Protein AF-F9SY13-F1 (afdb_monomer)

Organism: NCBI:txid675816

Nearest PDB structures (foldseek):
  9g2r-assembly1_E  TM=4.890E-01  e=6.483E-01  Homo sapiens
  9g2r-assembly1_F  TM=4.346E-01  e=1.247E+00  Homo sapiens
  6ixf-assembly1_A  TM=3.225E-01  e=1.073E+00  Homo sapiens
  9g2r-assembly1_A  TM=5.244E-01  e=5.647E+00  Homo sapiens
  6ixe-assembly1_A  TM=2.910E-01  e=1.526E+00  Homo sapiens

Foldseek 3Di:
DDDDDPPPQPPVPPPDDDDDDDPLLVQLLVLLCVLLVVQLVVCVVLADPVLVVQLVVLVVQLSVLLSLLLSLVCQLPPPVCVVSNVVSVVCNVVSVVVNVVSVVSNLVSCPDPSHDVVSSVSSVVSSVVSCCVSPNDD

Mean predicted aligned error: 8.81 Å

Radius of gyration: 16.69 Å; Cα contacts (8 Å, |Δi|>4): 103; chains: 1; bounding box: 40×37×45 Å

pLDDT: mean 77.68, std 16.67, range [28.69, 92.62]

Sequence (138 aa):
MRAIVISVLATALAGCAAKGPSAELQLSNECYQSTVDERVARFTDNFTTDDLNDLTSALKRHYLKVSHAMLLKQRANDISDPLGGIPASFELETAQESVIGSLKPIYMILNRSSVPQFVSTQVQQQMKDGLAICYGES

Solvent-accessible surface area (backbone atoms only — not comparable to full-atom values): 7779 Å² total; per-residue (Å²): 141,83,81,86,91,85,66,79,81,63,71,84,54,82,81,61,98,62,81,74,77,53,71,66,56,53,51,25,51,52,47,30,52,51,49,40,52,61,56,51,64,74,47,52,90,54,41,49,72,66,56,46,54,52,43,54,54,34,50,56,52,31,49,57,31,45,54,49,25,49,46,23,50,52,38,39,66,33,83,93,39,62,78,60,8,54,62,24,51,70,50,26,59,61,29,47,52,48,32,61,58,40,46,52,65,42,54,54,58,35,66,34,91,73,30,52,66,69,55,31,56,49,53,55,48,48,50,52,50,29,44,35,72,37,74,41,84,128

Secondary structure (DSSP, 8-state):
-------SSSTT-TTS------HHHHHHHHHHHHHHHHHHTTSGGGS-HHHHHHHHHHHHHHHHHHHHHHHHHHHHT-TT-HHHHHHHHHHHHHHHHHHHHHHHHHHHHHTSTTS-HHHHHHHHHHHHHHHHHHH---

Structure (mmCIF, N/CA/C/O backbone):
data_AF-F9SY13-F1
#
_entry.id   AF-F9SY13-F1
#
loop_
_atom_site.group_PDB
_atom_site.id
_atom_site.type_symbol
_atom_site.label_atom_id
_atom_site.label_alt_id
_atom_site.label_comp_id
_atom_site.label_asym_id
_atom_site.label_entity_id
_atom_site.label_seq_id
_atom_site.pdbx_PDB_ins_code
_atom_site.Cartn_x
_atom_site.Cartn_y
_atom_site.Cartn_z
_atom_site.occupancy
_atom_site.B_iso_or_equiv
_atom_site.auth_seq_id
_atom_site.auth_comp_id
_atom_site.auth_asym_id
_atom_site.auth_atom_id
_atom_site.pdbx_PDB_model_num
ATOM 1 N N . MET A 1 1 ? 14.148 -27.050 11.271 1.00 37.81 1 MET A N 1
ATOM 2 C CA . MET A 1 1 ? 14.109 -26.865 9.804 1.00 37.81 1 MET A CA 1
ATOM 3 C C . MET A 1 1 ? 12.697 -26.486 9.393 1.00 37.81 1 MET A C 1
ATOM 5 O O . MET A 1 1 ? 11.830 -27.346 9.367 1.00 37.81 1 MET A O 1
ATOM 9 N N . ARG A 1 2 ? 12.447 -25.200 9.146 1.00 28.69 2 ARG A N 1
ATOM 10 C CA . ARG A 1 2 ? 11.215 -24.712 8.515 1.00 28.69 2 ARG A CA 1
ATOM 11 C C . ARG A 1 2 ? 11.628 -23.776 7.386 1.00 28.69 2 ARG A C 1
ATOM 13 O O . ARG A 1 2 ? 11.627 -22.563 7.531 1.00 28.69 2 ARG A O 1
ATOM 20 N N . ALA A 1 3 ? 12.097 -24.388 6.304 1.00 39.44 3 ALA A N 1
ATOM 21 C CA . ALA A 1 3 ? 11.961 -23.794 4.986 1.00 39.44 3 ALA A CA 1
ATOM 22 C C . ALA A 1 3 ? 10.484 -23.921 4.576 1.00 39.44 3 ALA A C 1
ATOM 24 O O . ALA A 1 3 ? 9.797 -24.800 5.095 1.00 39.44 3 ALA A O 1
ATOM 25 N N . ILE A 1 4 ? 10.049 -23.092 3.626 1.00 41.31 4 ILE A N 1
ATOM 26 C CA . ILE A 1 4 ? 8.678 -22.918 3.108 1.00 41.31 4 ILE A CA 1
ATOM 27 C C . ILE A 1 4 ? 7.955 -21.737 3.776 1.00 41.31 4 ILE A C 1
ATOM 29 O O . ILE A 1 4 ? 7.144 -21.935 4.669 1.00 41.31 4 ILE A O 1
ATOM 33 N N . VAL A 1 5 ? 8.281 -20.510 3.342 1.00 35.94 5 VAL A N 1
ATOM 34 C CA . VAL A 1 5 ? 7.401 -19.651 2.511 1.00 35.94 5 VAL A CA 1
ATOM 35 C C . VAL A 1 5 ? 8.298 -18.702 1.691 1.00 35.94 5 VAL A C 1
ATOM 37 O O . VAL A 1 5 ? 8.350 -17.500 1.912 1.00 35.94 5 VAL A O 1
ATOM 40 N N . ILE A 1 6 ? 9.055 -19.256 0.742 1.00 37.28 6 ILE A N 1
ATOM 41 C CA . ILE A 1 6 ? 9.657 -18.499 -0.369 1.00 37.28 6 ILE A CA 1
ATOM 42 C C . ILE A 1 6 ? 9.238 -19.238 -1.638 1.00 37.28 6 ILE A C 1
ATOM 44 O O . ILE A 1 6 ? 10.005 -20.016 -2.193 1.00 37.28 6 ILE A O 1
ATOM 48 N N . SER A 1 7 ? 7.970 -19.130 -2.038 1.00 36.72 7 SER A N 1
ATOM 49 C CA . SER A 1 7 ? 7.516 -19.783 -3.280 1.00 36.72 7 SER A CA 1
ATOM 50 C C . SER A 1 7 ? 6.230 -19.228 -3.899 1.00 36.72 7 SER A C 1
ATOM 52 O O . SER A 1 7 ? 5.694 -19.852 -4.806 1.00 36.72 7 SER A O 1
ATOM 54 N N . VAL A 1 8 ? 5.753 -18.043 -3.499 1.00 37.84 8 VAL A N 1
ATOM 55 C CA . VAL A 1 8 ? 4.627 -17.382 -4.203 1.00 37.84 8 VAL A CA 1
ATOM 56 C C . VAL A 1 8 ? 5.095 -16.235 -5.114 1.00 37.84 8 VAL A C 1
ATOM 58 O O . VAL A 1 8 ? 4.362 -15.832 -6.008 1.00 37.84 8 VAL A O 1
ATOM 61 N N . LEU A 1 9 ? 6.348 -15.772 -4.994 1.00 44.97 9 LEU A N 1
ATOM 62 C CA . LEU A 1 9 ? 6.916 -14.763 -5.906 1.00 44.97 9 LEU A CA 1
ATOM 63 C C . LEU A 1 9 ? 7.655 -15.341 -7.129 1.00 44.97 9 LEU A C 1
ATOM 65 O O . LEU A 1 9 ? 7.977 -14.588 -8.041 1.00 44.97 9 LEU A O 1
ATOM 69 N N . ALA A 1 10 ? 7.922 -16.650 -7.182 1.00 42.12 10 ALA A N 1
ATOM 70 C CA . ALA A 1 10 ? 8.733 -17.243 -8.254 1.00 42.12 10 ALA A CA 1
ATOM 71 C C . ALA A 1 10 ? 7.911 -17.761 -9.450 1.00 42.12 10 ALA A C 1
ATOM 73 O O . ALA A 1 10 ? 8.409 -17.809 -10.570 1.00 42.12 10 ALA A O 1
ATOM 74 N N . THR A 1 11 ? 6.647 -18.133 -9.248 1.00 39.53 11 THR A N 1
ATOM 75 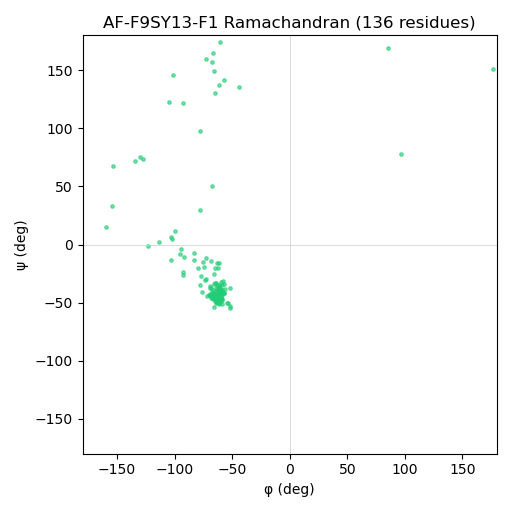C CA . THR A 1 11 ? 5.848 -18.851 -10.258 1.00 39.53 11 THR A CA 1
ATOM 76 C C . THR A 1 11 ? 4.964 -17.966 -11.134 1.00 39.53 11 THR A C 1
ATOM 78 O O . THR A 1 11 ? 4.462 -18.447 -12.144 1.00 39.53 11 THR A O 1
ATOM 81 N N . ALA A 1 12 ? 4.834 -16.668 -10.841 1.00 42.03 12 ALA A N 1
ATOM 82 C CA . ALA A 1 12 ? 4.198 -15.711 -11.757 1.00 42.03 12 ALA A CA 1
ATOM 83 C C . ALA A 1 12 ? 5.158 -15.175 -12.845 1.00 42.03 12 ALA A C 1
ATOM 85 O O . ALA A 1 12 ? 4.727 -14.484 -13.760 1.00 42.03 12 ALA A O 1
ATOM 86 N N . LEU A 1 13 ? 6.456 -15.495 -12.754 1.00 44.78 13 LEU A N 1
ATOM 87 C CA . LEU A 1 13 ? 7.528 -14.962 -13.610 1.00 44.78 13 LEU A CA 1
ATOM 88 C C . LEU A 1 13 ? 8.012 -15.943 -14.695 1.00 44.78 13 LEU A C 1
ATOM 90 O O . LEU A 1 13 ? 8.972 -15.653 -15.403 1.00 44.78 13 LEU A O 1
ATOM 94 N N . ALA A 1 14 ? 7.368 -17.102 -14.856 1.00 36.75 14 ALA A N 1
ATOM 95 C CA . ALA A 1 14 ? 7.840 -18.187 -15.726 1.00 36.75 14 ALA A CA 1
ATOM 96 C C . ALA A 1 14 ? 7.587 -17.970 -17.236 1.00 36.75 14 ALA A C 1
ATOM 98 O O . ALA A 1 14 ? 7.418 -18.932 -17.981 1.00 36.75 14 ALA A O 1
ATOM 99 N N . GLY A 1 15 ? 7.558 -16.723 -17.707 1.00 35.12 15 GLY A N 1
ATOM 100 C CA . GLY A 1 15 ? 7.170 -16.416 -19.082 1.00 35.12 15 GLY A CA 1
ATOM 101 C C . GLY A 1 15 ? 7.742 -15.127 -19.652 1.00 35.12 15 GLY A C 1
ATOM 102 O O . GLY A 1 15 ? 7.036 -14.466 -20.393 1.00 35.12 15 GLY A O 1
ATOM 103 N N . CYS A 1 16 ? 8.958 -14.732 -19.274 1.00 36.88 16 CYS A N 1
ATOM 104 C CA . CYS A 1 16 ? 9.899 -13.951 -20.092 1.00 36.88 16 CYS A CA 1
ATOM 105 C C . CYS A 1 16 ? 11.135 -13.633 -19.246 1.00 36.88 16 CYS A C 1
ATOM 107 O O . CYS A 1 16 ? 11.047 -13.542 -18.024 1.00 36.88 16 CYS A O 1
ATOM 109 N N . ALA A 1 17 ? 12.284 -13.489 -19.900 1.00 41.06 17 ALA A N 1
ATOM 110 C CA . ALA A 1 17 ? 13.620 -13.334 -19.327 1.00 41.06 17 ALA A CA 1
ATOM 111 C C . ALA A 1 17 ? 13.846 -12.007 -18.564 1.00 41.06 17 ALA A C 1
ATOM 113 O O . ALA A 1 17 ? 14.817 -11.307 -18.813 1.00 41.06 17 ALA A O 1
ATOM 114 N N . ALA A 1 18 ? 12.963 -11.641 -17.638 1.00 53.44 18 ALA A N 1
ATOM 115 C CA . ALA A 1 18 ? 13.101 -10.433 -16.846 1.00 53.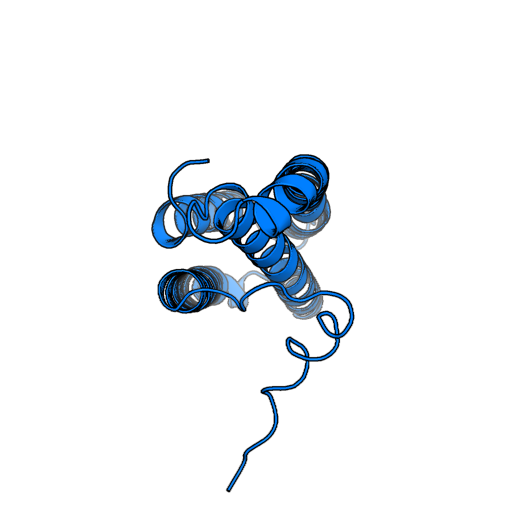44 18 ALA A CA 1
ATOM 116 C C . ALA A 1 18 ? 13.825 -10.744 -15.531 1.00 53.44 18 ALA A C 1
ATOM 118 O O . ALA A 1 18 ? 13.368 -11.550 -14.713 1.00 53.44 18 ALA A O 1
ATOM 119 N N . LYS A 1 19 ? 14.954 -10.064 -15.326 1.00 59.12 19 LYS A N 1
ATOM 120 C CA . LYS A 1 19 ? 15.732 -10.032 -14.082 1.00 59.12 19 LYS A CA 1
ATOM 121 C C . LYS A 1 19 ? 14.786 -9.870 -12.878 1.00 59.12 19 LYS A C 1
ATOM 123 O O . LYS A 1 19 ? 13.809 -9.109 -12.927 1.00 59.12 19 LYS A O 1
ATOM 128 N N . GLY A 1 20 ? 15.017 -10.653 -11.824 1.00 64.44 20 GLY A N 1
ATOM 129 C CA . GLY A 1 20 ? 14.243 -10.577 -10.580 1.00 64.44 20 GLY A CA 1
ATOM 130 C C . GLY A 1 20 ? 14.348 -9.200 -9.895 1.00 64.44 20 GLY A C 1
ATOM 131 O O . GLY A 1 20 ? 15.116 -8.351 -10.352 1.00 64.44 20 GLY A O 1
ATOM 132 N N . PRO A 1 21 ? 13.590 -8.957 -8.809 1.00 73.06 21 PRO A N 1
ATOM 133 C CA . PRO A 1 21 ? 13.675 -7.706 -8.045 1.00 73.06 21 PRO A CA 1
ATOM 134 C C . PRO A 1 21 ? 15.101 -7.457 -7.535 1.00 73.06 21 PRO A C 1
ATOM 136 O O . PRO A 1 21 ? 15.765 -8.412 -7.119 1.00 73.06 21 PRO A O 1
ATOM 139 N N . SER A 1 22 ? 15.568 -6.199 -7.540 1.00 78.38 22 SER A N 1
ATOM 140 C CA . SER A 1 22 ? 16.886 -5.878 -6.971 1.00 78.38 22 SER A CA 1
ATOM 141 C C . SER A 1 22 ? 16.924 -6.088 -5.455 1.00 78.38 22 SER A C 1
ATOM 143 O O . SER A 1 22 ? 15.886 -6.207 -4.799 1.00 78.38 22 SER A O 1
ATOM 145 N N . ALA A 1 23 ? 18.134 -6.130 -4.891 1.00 80.50 23 ALA A N 1
ATOM 146 C CA . ALA A 1 23 ? 18.322 -6.207 -3.446 1.00 80.50 23 ALA A CA 1
ATOM 147 C C . ALA A 1 23 ? 17.728 -4.978 -2.738 1.00 80.50 23 ALA A C 1
ATOM 149 O O . ALA A 1 23 ? 17.110 -5.113 -1.686 1.00 80.50 23 ALA A O 1
ATOM 150 N N . GLU A 1 24 ? 17.837 -3.795 -3.345 1.00 78.81 24 GLU A N 1
ATOM 151 C CA . GLU A 1 24 ? 17.237 -2.563 -2.829 1.00 78.81 24 GLU A CA 1
ATOM 152 C C . GLU A 1 24 ? 15.712 -2.672 -2.774 1.00 78.81 24 GLU A C 1
ATOM 154 O O . GLU A 1 24 ? 15.121 -2.346 -1.752 1.00 78.81 24 GLU A O 1
ATOM 159 N N . LEU A 1 25 ? 15.069 -3.205 -3.821 1.00 80.56 25 LEU A N 1
ATOM 160 C CA . LEU A 1 25 ? 13.618 -3.392 -3.822 1.00 80.56 25 LEU A CA 1
ATOM 161 C C . LEU A 1 25 ? 13.166 -4.394 -2.750 1.00 80.56 25 LEU A C 1
ATOM 163 O O . LEU A 1 25 ? 12.126 -4.200 -2.125 1.00 80.56 25 LEU A O 1
ATOM 167 N N . GLN A 1 26 ? 13.941 -5.456 -2.517 1.00 83.88 26 GLN A N 1
ATOM 168 C CA . GLN A 1 26 ? 13.667 -6.413 -1.440 1.00 83.88 26 G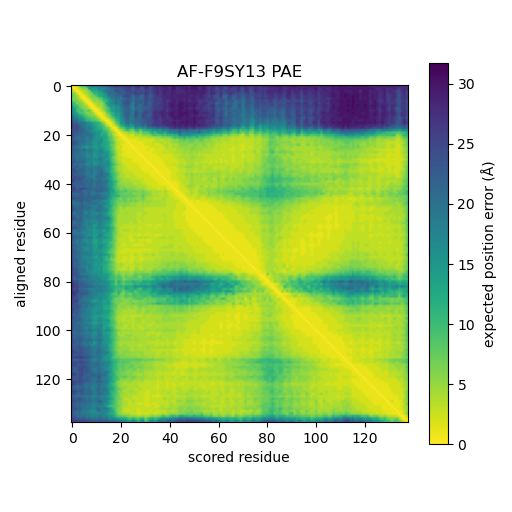LN A CA 1
ATOM 169 C C . GLN A 1 26 ? 13.764 -5.745 -0.059 1.00 83.88 26 GLN A C 1
ATOM 171 O O . GLN A 1 26 ? 12.866 -5.919 0.762 1.00 83.88 26 GLN A O 1
ATOM 176 N N . LEU A 1 27 ? 14.779 -4.908 0.165 1.00 82.19 27 LEU A N 1
ATOM 177 C CA . LEU A 1 27 ? 14.925 -4.139 1.404 1.00 82.19 27 LEU A CA 1
ATOM 178 C C . LEU A 1 27 ? 13.807 -3.100 1.582 1.00 82.19 27 LEU A C 1
ATOM 180 O O . LEU A 1 27 ? 13.256 -2.973 2.672 1.00 82.19 27 LEU A O 1
ATOM 184 N N . SER A 1 28 ? 13.422 -2.384 0.523 1.00 83.06 28 SER A N 1
ATOM 185 C CA . SER A 1 28 ? 12.292 -1.443 0.537 1.00 83.06 28 SER A CA 1
ATOM 186 C C . SER A 1 28 ? 10.969 -2.134 0.863 1.00 83.06 28 SER A C 1
ATOM 188 O O . SER A 1 28 ? 10.158 -1.615 1.631 1.00 83.06 28 SER A O 1
ATOM 190 N N . ASN A 1 29 ? 10.766 -3.330 0.315 1.00 84.25 29 ASN A N 1
ATOM 191 C CA . ASN A 1 29 ? 9.613 -4.170 0.597 1.00 84.25 29 ASN A CA 1
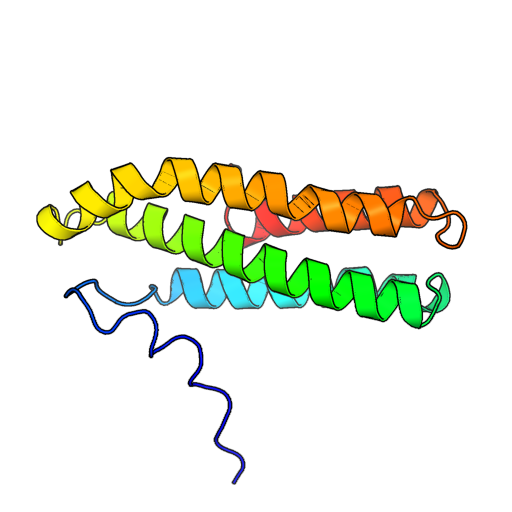ATOM 192 C C . ASN A 1 29 ? 9.531 -4.548 2.087 1.00 84.25 29 ASN A C 1
ATOM 194 O O . ASN A 1 29 ? 8.488 -4.354 2.716 1.00 84.25 29 ASN A O 1
ATOM 198 N N . GLU A 1 30 ? 10.636 -5.033 2.659 1.00 85.81 30 GLU A N 1
ATOM 199 C CA . GLU A 1 30 ? 10.741 -5.375 4.083 1.00 85.81 30 GLU A CA 1
ATOM 200 C C . GLU A 1 30 ? 10.566 -4.141 4.984 1.00 85.81 30 GLU A C 1
ATOM 202 O O . GLU A 1 30 ? 9.807 -4.186 5.955 1.00 85.81 30 GLU A O 1
ATOM 207 N N . CYS A 1 31 ? 11.189 -3.014 4.619 1.00 85.94 31 CYS A N 1
ATOM 208 C CA . CYS A 1 31 ? 11.032 -1.716 5.282 1.00 85.94 31 CYS A CA 1
ATOM 209 C C . CYS A 1 31 ? 9.563 -1.309 5.365 1.00 85.94 31 CYS A C 1
ATOM 211 O O . CYS A 1 31 ? 9.074 -0.947 6.439 1.00 85.94 31 CYS A O 1
ATOM 213 N N . TYR A 1 32 ? 8.848 -1.371 4.238 1.00 84.56 32 TYR A N 1
ATOM 214 C CA . TYR A 1 32 ? 7.464 -0.920 4.174 1.00 84.56 32 TYR A CA 1
ATOM 215 C C . TYR A 1 32 ? 6.560 -1.807 5.016 1.00 84.56 32 TYR A C 1
ATOM 217 O O . TYR A 1 32 ? 5.763 -1.296 5.804 1.00 84.56 32 TYR A O 1
ATOM 225 N N . GLN A 1 33 ? 6.721 -3.127 4.888 1.00 84.12 33 GLN A N 1
ATOM 226 C CA . GLN A 1 33 ? 5.949 -4.082 5.667 1.00 84.12 33 GLN A CA 1
ATOM 227 C C . GLN A 1 33 ? 6.167 -3.867 7.170 1.00 84.12 33 GLN A C 1
ATOM 229 O O . GLN A 1 33 ? 5.193 -3.675 7.891 1.00 84.12 33 GLN A O 1
ATOM 234 N N . SER A 1 34 ? 7.422 -3.801 7.630 1.00 84.31 34 SER A N 1
ATOM 235 C CA . SER A 1 34 ? 7.733 -3.559 9.046 1.00 84.31 34 SER A CA 1
ATOM 236 C C . SER A 1 34 ? 7.165 -2.226 9.532 1.00 84.31 34 SER A C 1
ATOM 238 O O . SER A 1 34 ? 6.534 -2.165 10.583 1.00 84.31 34 SER A O 1
ATOM 240 N N . THR A 1 35 ? 7.330 -1.156 8.745 1.00 84.12 35 THR A N 1
ATOM 241 C CA . THR A 1 35 ? 6.869 0.189 9.116 1.00 84.12 35 THR A CA 1
ATOM 242 C C . THR A 1 35 ? 5.355 0.241 9.277 1.00 84.12 35 THR A C 1
ATOM 244 O O . THR A 1 35 ? 4.858 0.839 10.230 1.00 84.12 35 THR A O 1
ATOM 247 N N . VAL A 1 36 ? 4.609 -0.355 8.347 1.00 82.12 36 VAL A N 1
ATOM 248 C CA . VAL A 1 36 ? 3.146 -0.368 8.399 1.00 82.12 36 VAL A CA 1
ATOM 249 C C . VAL A 1 36 ? 2.651 -1.292 9.509 1.00 82.12 36 VAL A C 1
ATOM 251 O O . VAL A 1 36 ? 1.785 -0.878 10.278 1.00 82.12 36 VAL A O 1
ATOM 254 N N . ASP A 1 37 ? 3.221 -2.491 9.642 1.00 81.62 37 ASP A N 1
ATOM 255 C CA . ASP A 1 37 ? 2.822 -3.466 10.663 1.00 81.62 37 ASP A CA 1
ATOM 256 C C . ASP A 1 37 ? 3.038 -2.906 12.080 1.00 81.62 37 ASP A C 1
ATOM 258 O O . ASP A 1 37 ? 2.113 -2.917 12.894 1.00 81.62 37 ASP A O 1
ATOM 262 N N . GLU A 1 38 ? 4.211 -2.326 12.367 1.00 82.81 38 GLU A N 1
ATOM 263 C CA . GLU A 1 38 ? 4.504 -1.690 13.661 1.00 82.81 38 GLU A CA 1
ATOM 264 C C . GLU A 1 38 ? 3.546 -0.544 13.985 1.00 82.81 38 GLU A C 1
ATOM 266 O O . GLU A 1 38 ? 3.166 -0.334 15.139 1.00 82.81 38 GLU A O 1
ATOM 271 N N . ARG A 1 39 ? 3.176 0.237 12.971 1.00 80.88 39 ARG A N 1
ATOM 272 C CA . ARG A 1 39 ? 2.327 1.416 13.130 1.00 80.88 39 ARG A CA 1
ATOM 273 C C . ARG A 1 39 ? 0.862 1.036 13.333 1.00 80.88 39 ARG A C 1
ATOM 275 O O . ARG A 1 39 ? 0.222 1.587 14.224 1.00 80.88 39 ARG A O 1
ATOM 282 N N . VAL A 1 40 ? 0.361 0.043 12.600 1.00 80.12 40 VAL A N 1
ATOM 283 C CA . VAL A 1 40 ? -0.994 -0.504 12.777 1.00 80.12 40 VAL A CA 1
ATOM 284 C C . VAL A 1 40 ? -1.129 -1.222 14.122 1.00 80.12 40 VAL A C 1
ATOM 286 O O . VAL A 1 40 ? -2.135 -1.033 14.807 1.00 80.12 40 VAL A O 1
ATOM 289 N N . ALA A 1 41 ? -0.100 -1.954 14.561 1.00 82.75 41 ALA A N 1
ATOM 290 C CA . ALA A 1 41 ? -0.078 -2.635 15.859 1.00 82.75 41 ALA A CA 1
ATOM 291 C C . ALA A 1 41 ? -0.186 -1.684 17.070 1.00 82.75 41 ALA A C 1
ATOM 293 O O . ALA A 1 41 ? -0.496 -2.115 18.178 1.00 82.75 41 ALA A O 1
ATOM 294 N N . ARG A 1 42 ? 0.029 -0.372 16.898 1.00 84.81 42 ARG A N 1
ATOM 295 C CA . ARG A 1 42 ? -0.228 0.615 17.966 1.00 84.81 42 ARG A CA 1
ATOM 296 C C . ARG A 1 42 ? -1.713 0.897 18.177 1.00 84.81 42 ARG A C 1
ATOM 298 O O . ARG A 1 42 ? -2.082 1.425 19.220 1.00 84.81 42 ARG A O 1
ATOM 305 N N . PHE A 1 43 ? -2.556 0.575 17.199 1.00 83.50 43 PHE A N 1
ATOM 306 C CA . PHE A 1 43 ? -3.988 0.866 17.233 1.00 83.50 43 PHE A CA 1
ATOM 307 C C . PHE A 1 43 ? -4.855 -0.382 17.309 1.00 83.50 43 PHE A C 1
ATOM 309 O O . PHE A 1 43 ? -6.073 -0.236 17.307 1.00 83.50 43 PHE A O 1
ATOM 316 N N . THR A 1 44 ? -4.268 -1.577 17.387 1.00 83.31 44 THR A N 1
ATOM 317 C CA . THR A 1 44 ? -4.987 -2.859 17.352 1.00 83.31 44 THR A CA 1
ATOM 318 C C . THR A 1 44 ? -6.135 -2.944 18.355 1.00 83.31 44 THR A C 1
ATOM 320 O O . THR A 1 44 ? -7.198 -3.431 17.991 1.00 83.31 44 THR A O 1
ATOM 323 N N . ASP A 1 45 ? -5.978 -2.383 19.559 1.00 86.12 45 ASP A N 1
ATOM 324 C CA . ASP A 1 45 ? -7.020 -2.380 20.601 1.00 86.12 45 ASP A CA 1
ATOM 325 C C . ASP A 1 45 ? -8.240 -1.502 20.258 1.00 86.12 45 ASP A C 1
ATOM 327 O O . ASP A 1 45 ? -9.284 -1.603 20.898 1.00 86.12 45 ASP A O 1
ATOM 331 N N . ASN A 1 46 ? -8.124 -0.638 19.245 1.00 86.62 46 ASN A N 1
ATOM 332 C CA . ASN A 1 46 ? -9.212 0.213 18.757 1.00 86.62 46 ASN A CA 1
ATOM 333 C C . ASN A 1 46 ? -9.971 -0.405 17.573 1.00 86.62 46 ASN A C 1
ATOM 335 O O . ASN A 1 46 ? -10.929 0.200 17.094 1.00 86.62 46 ASN A O 1
ATOM 339 N N . PHE A 1 47 ? -9.532 -1.561 17.070 1.00 85.94 47 PHE A N 1
ATOM 340 C CA . PHE A 1 47 ? -10.211 -2.291 16.005 1.00 85.94 47 PHE A CA 1
ATOM 341 C C . PHE A 1 47 ? -11.013 -3.450 16.590 1.00 85.94 47 PHE A C 1
ATOM 343 O O . PHE A 1 47 ? -10.586 -4.114 17.534 1.00 85.94 47 PHE A O 1
ATOM 350 N N . THR A 1 48 ? -12.156 -3.757 15.977 1.00 90.31 48 THR A N 1
ATOM 351 C CA . THR A 1 48 ? -12.748 -5.084 16.170 1.00 90.31 48 THR A CA 1
ATOM 352 C C . THR A 1 48 ? -11.846 -6.139 15.526 1.00 90.31 48 THR A C 1
ATOM 354 O O . THR A 1 48 ? -11.075 -5.843 14.609 1.00 90.31 48 THR A O 1
ATOM 357 N N . THR A 1 49 ? -11.948 -7.393 15.970 1.00 89.94 49 THR A N 1
ATOM 358 C CA . THR A 1 49 ? -11.187 -8.497 15.365 1.00 89.94 49 THR A CA 1
ATOM 359 C C . THR A 1 49 ? -11.454 -8.623 13.861 1.00 89.94 49 THR A C 1
ATOM 361 O O . THR A 1 49 ? -10.522 -8.859 13.093 1.00 89.94 49 THR A O 1
ATOM 364 N N . ASP A 1 50 ? -12.698 -8.412 13.429 1.00 90.44 50 ASP A N 1
ATOM 365 C CA . ASP A 1 50 ? -13.079 -8.477 12.015 1.00 90.44 50 ASP A CA 1
ATOM 366 C C . ASP A 1 50 ? -12.481 -7.316 11.212 1.00 90.44 50 ASP A C 1
ATOM 368 O O . ASP A 1 50 ? -11.911 -7.536 10.142 1.00 90.44 50 ASP A O 1
ATOM 372 N N . ASP A 1 51 ? -12.522 -6.091 11.749 1.00 90.00 51 ASP A N 1
ATOM 373 C CA . ASP A 1 51 ? -11.902 -4.928 11.102 1.00 90.00 51 ASP A CA 1
ATOM 374 C C . ASP A 1 51 ? -10.389 -5.095 10.966 1.00 90.00 51 ASP A C 1
ATOM 376 O O . ASP A 1 51 ? -9.821 -4.746 9.931 1.00 90.00 51 ASP A O 1
ATOM 380 N N . LEU A 1 52 ? -9.736 -5.663 11.982 1.00 89.25 52 LEU A N 1
ATOM 381 C CA . LEU A 1 52 ? -8.306 -5.940 11.946 1.00 89.25 52 LEU A CA 1
ATOM 382 C C . LEU A 1 52 ? -7.962 -6.973 10.865 1.00 89.25 52 LEU A C 1
ATOM 384 O O . LEU A 1 52 ? -7.048 -6.750 10.072 1.00 89.25 52 LEU A O 1
ATOM 388 N N . ASN A 1 53 ? -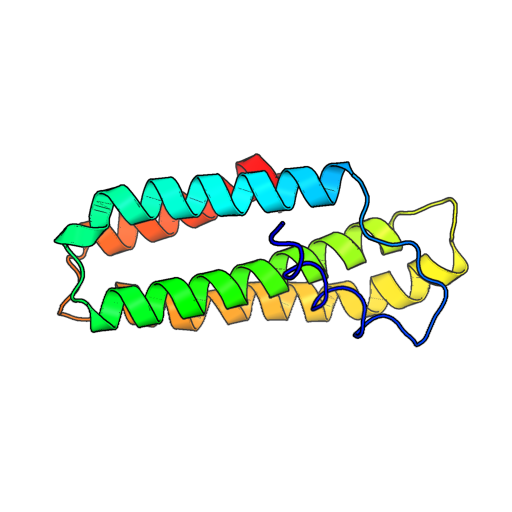8.709 -8.077 10.791 1.00 90.62 53 ASN A N 1
ATOM 389 C CA . ASN A 1 53 ? -8.500 -9.117 9.781 1.00 90.62 53 ASN A CA 1
ATOM 390 C C . ASN A 1 53 ? -8.692 -8.580 8.355 1.00 90.62 53 ASN A C 1
ATOM 392 O O . ASN A 1 53 ? -7.881 -8.859 7.459 1.00 90.62 53 ASN A O 1
ATOM 396 N N . ASP A 1 54 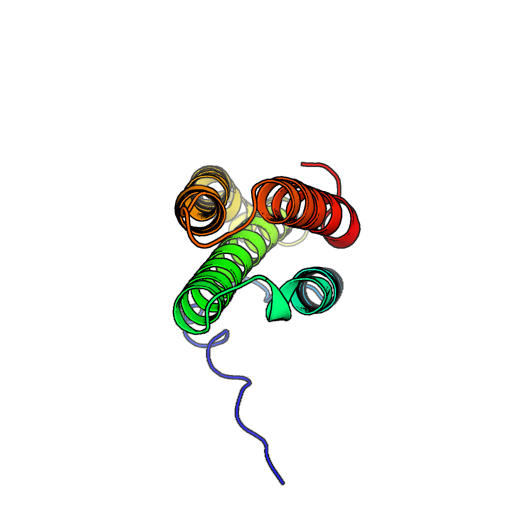? -9.739 -7.779 8.151 1.00 92.12 54 ASP A N 1
ATOM 397 C CA . ASP A 1 54 ? -10.013 -7.108 6.884 1.00 92.12 54 ASP A CA 1
ATOM 398 C C . ASP A 1 54 ? -8.888 -6.133 6.522 1.00 92.12 54 ASP A C 1
ATOM 400 O O . ASP A 1 54 ? -8.393 -6.146 5.387 1.00 92.12 54 ASP A O 1
ATOM 404 N N . LEU A 1 55 ? -8.445 -5.319 7.487 1.00 89.88 55 LEU A N 1
ATOM 405 C CA . LEU A 1 55 ? -7.386 -4.333 7.303 1.00 89.88 55 LEU A CA 1
ATOM 406 C C . LEU A 1 55 ? -6.060 -5.010 6.950 1.00 89.88 55 LEU A C 1
ATOM 408 O O . LEU A 1 55 ? -5.452 -4.660 5.940 1.00 89.88 55 LEU A O 1
ATOM 412 N N . THR A 1 56 ? -5.639 -6.029 7.701 1.00 88.88 56 THR A N 1
ATOM 413 C CA . THR A 1 56 ? -4.423 -6.803 7.410 1.00 88.88 56 THR A CA 1
ATOM 414 C C . THR A 1 56 ? -4.477 -7.428 6.015 1.00 88.88 56 THR A C 1
ATOM 416 O O . THR A 1 56 ? -3.495 -7.394 5.270 1.00 88.88 56 THR A O 1
ATOM 419 N N . SER A 1 57 ? -5.626 -7.975 5.616 1.00 90.69 57 SER A N 1
ATOM 420 C CA . SER A 1 57 ? -5.801 -8.575 4.289 1.00 90.69 57 SER A CA 1
ATOM 421 C C . SER A 1 57 ? -5.762 -7.533 3.166 1.00 90.69 57 SER A C 1
ATOM 423 O O . SER A 1 57 ? -5.232 -7.789 2.081 1.00 90.69 57 SER A O 1
ATOM 425 N N . ALA A 1 58 ? -6.321 -6.345 3.397 1.00 90.75 58 ALA A N 1
ATOM 426 C CA . ALA A 1 58 ? -6.269 -5.237 2.452 1.00 90.75 58 ALA A CA 1
ATOM 427 C C . ALA A 1 58 ? -4.847 -4.659 2.324 1.00 90.75 58 ALA A C 1
ATOM 429 O O . ALA A 1 58 ? -4.380 -4.469 1.201 1.00 90.75 58 ALA A O 1
ATOM 430 N N . LEU A 1 59 ? -4.128 -4.487 3.437 1.00 88.62 59 LEU A N 1
ATOM 431 C CA . LEU A 1 59 ? -2.737 -4.019 3.466 1.00 88.62 59 LEU A CA 1
ATOM 432 C C . LEU A 1 59 ? -1.792 -4.966 2.725 1.00 88.62 59 LEU A C 1
ATOM 434 O O . LEU A 1 59 ? -1.028 -4.519 1.873 1.00 88.62 59 LEU A O 1
ATOM 438 N N . LYS A 1 60 ? -1.906 -6.281 2.952 1.00 88.56 60 LYS A N 1
ATOM 439 C CA . LYS A 1 60 ? -1.123 -7.287 2.212 1.00 88.56 60 LYS A CA 1
ATOM 440 C C . LYS A 1 60 ? -1.344 -7.195 0.703 1.00 88.56 60 LYS A C 1
ATOM 442 O O . LYS A 1 60 ? -0.396 -7.288 -0.072 1.00 88.56 60 LYS A O 1
ATOM 447 N N . ARG A 1 61 ? -2.592 -6.990 0.270 1.00 89.50 61 ARG A N 1
ATOM 448 C CA . ARG A 1 61 ? -2.912 -6.808 -1.154 1.00 89.50 61 ARG A CA 1
ATOM 449 C C . ARG A 1 61 ? -2.333 -5.509 -1.707 1.00 89.50 61 ARG A C 1
ATOM 451 O O . ARG A 1 61 ? -1.770 -5.542 -2.795 1.00 89.50 61 ARG A O 1
ATOM 458 N N . HIS A 1 62 ? -2.450 -4.402 -0.975 1.00 89.62 62 HIS A N 1
ATOM 459 C CA . HIS A 1 62 ? -1.868 -3.118 -1.369 1.00 89.62 62 HIS A CA 1
ATOM 460 C C . HIS A 1 62 ? -0.350 -3.219 -1.530 1.00 89.62 62 HIS A C 1
ATOM 462 O O . HIS A 1 62 ? 0.178 -2.841 -2.572 1.00 89.62 62 HIS A O 1
ATOM 468 N N . TYR A 1 63 ? 0.329 -3.837 -0.563 1.00 86.38 63 TYR A N 1
ATOM 469 C CA . TYR A 1 63 ? 1.762 -4.108 -0.624 1.00 86.38 63 TYR A CA 1
ATOM 470 C C . TYR A 1 63 ? 2.159 -4.851 -1.906 1.00 86.38 63 TYR A C 1
ATOM 472 O O . TYR A 1 63 ? 3.012 -4.371 -2.644 1.00 86.38 63 TYR A O 1
ATOM 480 N N . LEU A 1 64 ? 1.479 -5.954 -2.246 1.00 87.56 64 LEU A N 1
ATOM 481 C CA . LEU A 1 64 ? 1.778 -6.697 -3.477 1.00 87.56 64 LEU A CA 1
ATOM 482 C C . LEU A 1 64 ? 1.636 -5.830 -4.739 1.00 87.56 64 LEU A C 1
ATOM 484 O O . LEU A 1 64 ? 2.396 -6.002 -5.691 1.00 87.56 64 LEU A O 1
ATOM 488 N N . LYS A 1 65 ? 0.679 -4.893 -4.756 1.00 88.94 65 LYS A N 1
ATOM 489 C CA . LYS A 1 65 ? 0.515 -3.945 -5.867 1.00 88.94 65 LYS A CA 1
ATOM 490 C C . LYS A 1 65 ? 1.652 -2.928 -5.920 1.00 88.94 65 LYS A C 1
ATOM 492 O O . LYS A 1 65 ? 2.173 -2.689 -7.007 1.00 88.94 65 LYS A O 1
ATOM 497 N N . VAL A 1 66 ? 2.055 -2.374 -4.776 1.00 85.50 66 VAL A N 1
ATOM 498 C CA . VAL A 1 66 ? 3.175 -1.424 -4.677 1.00 85.50 66 VAL A CA 1
ATOM 499 C C . VAL A 1 66 ? 4.467 -2.086 -5.143 1.00 85.50 66 VAL A C 1
ATOM 501 O O . VAL A 1 66 ? 5.120 -1.571 -6.046 1.00 85.50 66 VAL A O 1
ATOM 504 N N . SER A 1 67 ? 4.791 -3.267 -4.612 1.00 85.25 67 SER A N 1
ATOM 505 C CA . SER A 1 67 ? 5.987 -4.020 -4.997 1.00 85.25 67 SER A CA 1
ATOM 506 C C . SER A 1 67 ? 6.007 -4.348 -6.490 1.00 85.25 67 SER A C 1
ATOM 508 O O . SER A 1 67 ? 7.055 -4.263 -7.125 1.00 85.25 67 SER A O 1
ATOM 510 N N . HIS A 1 68 ? 4.853 -4.687 -7.076 1.00 86.12 68 HIS A N 1
ATOM 511 C CA . HIS A 1 68 ? 4.743 -4.934 -8.512 1.00 86.12 68 HIS A CA 1
ATOM 512 C C . HIS A 1 68 ? 5.010 -3.671 -9.343 1.00 86.12 68 HIS A C 1
ATOM 514 O O . HIS A 1 68 ? 5.822 -3.708 -10.264 1.00 86.12 68 HIS A O 1
ATOM 520 N N . ALA A 1 69 ? 4.381 -2.544 -8.996 1.00 86.12 69 ALA A N 1
ATOM 521 C CA . ALA A 1 69 ? 4.609 -1.274 -9.683 1.00 86.12 69 ALA A CA 1
ATOM 522 C C . ALA A 1 69 ? 6.074 -0.817 -9.568 1.00 86.12 69 ALA A C 1
ATOM 524 O O . ALA A 1 69 ? 6.657 -0.351 -10.543 1.00 86.12 69 ALA A O 1
ATOM 525 N N . MET A 1 70 ? 6.702 -1.008 -8.405 1.00 84.19 70 MET A N 1
ATOM 526 C CA . MET A 1 70 ? 8.110 -0.662 -8.183 1.00 84.19 70 MET A CA 1
ATOM 527 C C . MET A 1 70 ? 9.067 -1.578 -8.951 1.00 84.19 70 MET A C 1
ATOM 529 O O . MET A 1 70 ? 10.049 -1.095 -9.511 1.00 84.19 70 MET A O 1
ATOM 533 N N . LEU A 1 71 ? 8.758 -2.874 -9.064 1.00 84.12 71 LEU A N 1
ATOM 534 C CA . LEU A 1 71 ? 9.505 -3.794 -9.924 1.00 84.12 71 LEU A CA 1
ATOM 535 C C . LEU A 1 71 ? 9.433 -3.368 -11.394 1.00 84.12 71 LEU A C 1
ATOM 537 O O . LEU A 1 71 ? 10.455 -3.350 -12.079 1.00 84.12 71 LEU A O 1
ATOM 541 N N . LEU A 1 72 ? 8.240 -3.013 -11.877 1.00 83.25 72 LEU A N 1
ATOM 542 C CA . LEU A 1 72 ? 8.060 -2.513 -13.240 1.00 83.25 72 LEU A CA 1
ATOM 543 C C . LEU A 1 72 ? 8.821 -1.205 -13.455 1.00 83.25 72 LEU A C 1
ATOM 545 O O . LEU A 1 72 ? 9.530 -1.084 -14.447 1.00 83.25 72 LEU A O 1
ATOM 549 N N . LYS A 1 73 ? 8.775 -0.274 -12.494 1.00 84.12 73 LYS A N 1
ATOM 550 C CA . LYS A 1 73 ? 9.559 0.969 -12.530 1.00 84.12 73 LYS A CA 1
ATOM 551 C C . LYS A 1 73 ? 11.059 0.685 -12.596 1.00 84.12 73 LYS A C 1
ATOM 553 O O . LYS A 1 73 ? 11.760 1.316 -13.380 1.00 84.12 73 LYS A O 1
ATOM 558 N N . GLN A 1 74 ? 11.559 -0.265 -11.810 1.00 81.00 74 GLN A N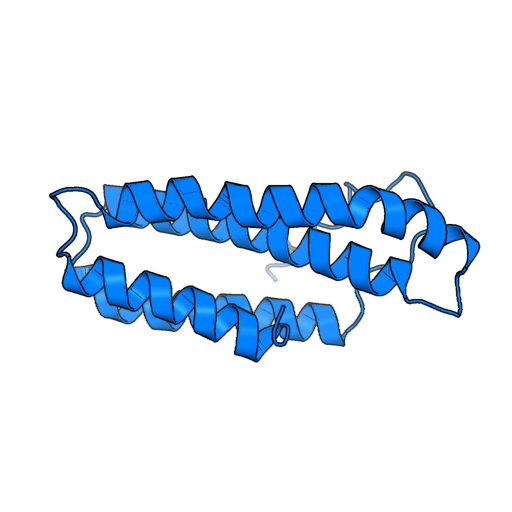 1
ATOM 559 C CA . GLN A 1 74 ? 12.967 -0.658 -11.839 1.00 81.00 74 GLN A CA 1
ATOM 560 C C . GLN A 1 74 ? 13.355 -1.236 -13.208 1.00 81.00 74 GLN A C 1
ATOM 562 O O . GLN A 1 74 ? 14.368 -0.836 -13.769 1.00 81.00 74 GLN A O 1
ATOM 567 N N . ARG A 1 75 ? 12.536 -2.138 -13.764 1.00 80.31 75 ARG A N 1
ATOM 568 C CA . ARG A 1 75 ? 12.777 -2.756 -15.079 1.00 80.31 75 ARG A CA 1
ATOM 569 C C . ARG A 1 75 ? 12.713 -1.742 -16.215 1.00 80.31 75 ARG A C 1
ATOM 571 O O . ARG A 1 75 ? 13.581 -1.749 -17.075 1.00 80.31 75 ARG A O 1
ATOM 578 N N . ALA A 1 76 ? 11.731 -0.844 -16.184 1.00 80.88 76 ALA A N 1
ATOM 579 C CA . ALA A 1 76 ? 11.577 0.238 -17.153 1.00 80.88 76 ALA A CA 1
ATOM 580 C C . ALA A 1 76 ? 12.810 1.154 -17.223 1.00 80.88 76 ALA A C 1
ATOM 582 O O . ALA A 1 76 ? 13.125 1.682 -18.284 1.00 80.88 76 ALA A O 1
ATOM 583 N N . ASN A 1 77 ? 13.522 1.312 -16.102 1.00 79.88 77 ASN A N 1
ATOM 584 C CA . ASN A 1 77 ? 14.706 2.162 -15.990 1.00 79.88 77 ASN A CA 1
ATOM 585 C C . ASN A 1 77 ? 16.038 1.383 -16.012 1.00 79.88 77 ASN A C 1
ATOM 587 O O . ASN A 1 77 ? 17.095 1.990 -15.828 1.00 79.88 77 ASN A O 1
ATOM 591 N N . ASP A 1 78 ? 16.026 0.060 -16.221 1.00 74.81 78 ASP A N 1
ATOM 592 C CA . ASP A 1 78 ? 17.257 -0.733 -16.307 1.00 74.81 78 ASP A CA 1
ATOM 593 C C . ASP A 1 78 ? 17.908 -0.553 -17.686 1.00 74.81 78 ASP A C 1
ATOM 595 O O . ASP A 1 78 ? 17.569 -1.216 -18.666 1.00 74.81 78 ASP A O 1
ATOM 599 N N . ILE A 1 79 ? 18.900 0.337 -17.752 1.00 69.50 79 ILE A N 1
ATOM 600 C CA . ILE A 1 79 ? 19.672 0.614 -18.973 1.00 69.50 79 ILE A CA 1
ATOM 601 C C . ILE A 1 79 ? 20.467 -0.600 -19.485 1.00 69.50 79 ILE A C 1
ATOM 603 O O . ILE A 1 79 ? 20.922 -0.587 -20.627 1.00 69.50 79 ILE A O 1
ATOM 607 N N . SER A 1 80 ? 20.659 -1.633 -18.654 1.00 73.19 80 SER A N 1
ATOM 608 C CA . SER A 1 80 ? 21.345 -2.869 -19.044 1.00 73.19 80 SER A CA 1
ATOM 609 C C . SER A 1 80 ? 20.432 -3.875 -19.755 1.00 73.19 80 SER A C 1
ATOM 611 O O . SER A 1 80 ? 20.943 -4.802 -20.382 1.00 73.19 80 SER A O 1
ATOM 613 N N . ASP A 1 81 ? 19.109 -3.671 -19.715 1.00 66.50 81 ASP A N 1
ATOM 614 C CA . ASP A 1 81 ? 18.107 -4.489 -20.409 1.00 66.50 81 ASP A CA 1
ATOM 615 C C . ASP A 1 81 ? 17.050 -3.614 -21.120 1.00 66.50 81 ASP A C 1
ATOM 617 O O . ASP A 1 81 ? 15.885 -3.542 -20.714 1.00 66.50 81 ASP A O 1
ATOM 621 N N . PRO A 1 82 ? 17.428 -2.939 -22.221 1.00 61.00 82 PRO A N 1
ATOM 622 C CA . PRO A 1 82 ? 16.518 -2.054 -22.943 1.00 61.00 82 PRO A CA 1
ATOM 623 C C . PRO A 1 82 ? 15.344 -2.795 -23.606 1.00 61.00 82 PRO A C 1
ATOM 625 O O . PRO A 1 82 ? 14.292 -2.196 -23.818 1.00 61.00 82 PRO A O 1
ATOM 628 N N . LEU A 1 83 ? 15.485 -4.090 -23.926 1.00 62.09 83 LEU A N 1
ATOM 629 C CA . LEU A 1 83 ? 14.407 -4.886 -24.526 1.00 62.09 83 LEU A CA 1
ATOM 630 C C . LEU A 1 83 ? 13.369 -5.325 -23.482 1.00 62.09 83 LEU A C 1
ATOM 632 O O . LEU A 1 83 ? 12.181 -5.351 -23.797 1.00 62.09 83 LEU A O 1
ATOM 636 N N . GLY A 1 84 ? 13.790 -5.622 -22.248 1.00 62.88 84 GLY A N 1
ATOM 637 C CA . GLY A 1 84 ? 12.894 -5.878 -21.117 1.00 62.88 84 GLY A CA 1
ATOM 638 C C . GLY A 1 84 ? 12.278 -4.610 -20.507 1.00 62.88 84 GLY A C 1
ATOM 639 O O . GLY A 1 84 ? 11.164 -4.662 -19.978 1.00 62.88 84 GLY A O 1
ATOM 640 N N . GLY A 1 85 ? 12.952 -3.461 -20.620 1.00 64.12 85 GLY A N 1
ATOM 641 C CA . GLY A 1 85 ? 12.478 -2.176 -20.091 1.00 64.12 85 GLY A CA 1
ATOM 642 C C . GLY A 1 85 ? 11.309 -1.547 -20.860 1.00 64.12 85 GLY A C 1
ATOM 643 O O . GLY A 1 85 ? 10.456 -0.884 -20.260 1.00 64.12 85 GLY A O 1
ATOM 644 N N . ILE A 1 86 ? 11.202 -1.796 -22.170 1.00 67.75 86 ILE A N 1
ATOM 645 C CA . ILE A 1 86 ? 10.107 -1.261 -22.999 1.00 67.75 86 ILE A CA 1
ATOM 646 C C . ILE A 1 86 ? 8.739 -1.848 -22.583 1.00 67.75 86 ILE A C 1
ATOM 648 O O . ILE A 1 86 ? 7.850 -1.061 -22.257 1.00 67.75 86 ILE A O 1
ATOM 652 N N . PRO A 1 87 ? 8.539 -3.183 -22.507 1.00 75.31 87 PRO A N 1
ATOM 653 C CA . PRO A 1 87 ? 7.292 -3.767 -22.002 1.00 75.31 87 PRO A CA 1
ATOM 654 C C . PRO A 1 87 ? 6.942 -3.300 -20.585 1.00 75.31 87 PRO A C 1
ATOM 656 O O . PRO A 1 87 ? 5.795 -2.952 -20.312 1.00 75.31 87 PRO A O 1
ATOM 659 N N . ALA A 1 88 ? 7.941 -3.213 -19.700 1.00 76.12 88 ALA A N 1
ATOM 660 C CA . ALA A 1 88 ? 7.727 -2.783 -18.322 1.00 76.12 88 ALA A CA 1
ATOM 661 C C . ALA A 1 88 ? 7.213 -1.337 -18.224 1.00 76.12 88 ALA A C 1
ATOM 663 O O . ALA A 1 88 ? 6.393 -1.043 -17.358 1.00 76.12 88 ALA A O 1
ATOM 664 N N . SER A 1 89 ? 7.651 -0.452 -19.125 1.00 76.50 89 SER A N 1
ATOM 665 C CA . SER A 1 89 ? 7.161 0.931 -19.204 1.00 76.50 89 SER A CA 1
ATOM 666 C C . SER A 1 89 ? 5.675 1.005 -19.564 1.00 76.50 89 SER A C 1
ATOM 668 O O . SER A 1 89 ? 4.952 1.803 -18.976 1.00 76.50 89 SER A O 1
ATOM 670 N N . PHE A 1 90 ? 5.201 0.151 -20.479 1.00 79.38 90 PHE A N 1
ATOM 671 C CA . PHE A 1 90 ? 3.783 0.106 -20.862 1.00 79.38 90 PHE A CA 1
ATOM 672 C C . PHE A 1 90 ? 2.887 -0.440 -19.744 1.00 79.38 90 PHE A C 1
ATOM 674 O O . PHE A 1 90 ? 1.759 0.013 -19.568 1.00 79.38 90 PHE A O 1
ATOM 681 N N . GLU A 1 91 ? 3.382 -1.404 -18.969 1.00 84.56 91 GLU A N 1
ATOM 682 C CA . GLU A 1 91 ? 2.635 -1.992 -17.852 1.00 84.56 91 GLU A CA 1
ATOM 683 C C . GLU A 1 91 ? 2.663 -1.118 -16.585 1.00 84.56 91 GLU A C 1
ATOM 685 O O . GLU A 1 91 ? 1.800 -1.262 -15.711 1.00 84.56 91 GLU A O 1
ATOM 690 N N . LEU A 1 92 ? 3.639 -0.209 -16.472 1.00 84.50 92 LEU A N 1
ATOM 691 C CA . LEU A 1 92 ? 3.858 0.611 -15.281 1.00 84.50 92 LEU A CA 1
ATOM 692 C C . LEU A 1 92 ? 2.658 1.504 -14.955 1.00 84.50 92 LEU A C 1
ATOM 694 O O . LEU A 1 92 ? 2.249 1.547 -13.795 1.00 84.50 92 LEU A O 1
ATOM 698 N N . GLU A 1 93 ? 2.068 2.169 -15.949 1.00 85.88 93 GLU A N 1
ATOM 699 C CA . GLU A 1 93 ? 0.912 3.054 -15.739 1.00 85.88 93 GLU A CA 1
ATOM 700 C C . GLU A 1 93 ? -0.273 2.281 -15.142 1.00 85.88 93 GLU A C 1
ATOM 702 O O . GLU A 1 93 ? -0.813 2.649 -14.097 1.00 85.88 93 GLU A O 1
ATOM 707 N N . THR A 1 94 ? -0.605 1.122 -15.721 1.00 88.75 94 THR A N 1
ATOM 708 C CA . THR A 1 94 ? -1.677 0.250 -15.208 1.00 88.75 94 THR A CA 1
ATOM 709 C C . THR A 1 94 ? -1.367 -0.259 -13.795 1.00 88.75 94 THR A C 1
ATOM 711 O O . THR A 1 94 ? -2.254 -0.377 -12.942 1.00 88.75 94 THR A O 1
ATOM 714 N N . ALA A 1 95 ? -0.100 -0.565 -13.504 1.00 87.38 95 ALA A N 1
ATOM 715 C CA . ALA A 1 95 ? 0.307 -0.989 -12.172 1.00 87.38 95 ALA A CA 1
ATOM 716 C C . ALA A 1 95 ? 0.176 0.143 -11.140 1.00 87.38 95 ALA A C 1
ATOM 718 O O . ALA A 1 95 ? -0.308 -0.108 -10.034 1.00 87.38 95 ALA A O 1
ATOM 719 N N . GLN A 1 96 ? 0.535 1.378 -11.498 1.00 87.56 96 GLN A N 1
ATOM 720 C CA . GLN A 1 96 ? 0.365 2.562 -10.650 1.00 87.56 96 GLN A CA 1
ATOM 721 C C . GLN A 1 96 ? -1.114 2.847 -10.365 1.00 87.56 96 GLN A C 1
ATOM 723 O O . GLN A 1 96 ? -1.493 3.043 -9.208 1.00 87.56 96 GLN A O 1
ATOM 728 N N . GLU A 1 97 ? -1.979 2.766 -11.375 1.00 89.38 97 GLU A N 1
ATOM 729 C CA . GLU A 1 97 ? -3.429 2.867 -11.182 1.00 89.38 97 GLU A CA 1
ATOM 730 C C . GLU A 1 97 ? -3.954 1.777 -10.240 1.00 89.38 97 GLU A C 1
ATOM 732 O O . GLU A 1 97 ? -4.750 2.047 -9.335 1.00 89.38 97 GLU A O 1
ATOM 737 N N . SER A 1 98 ? -3.463 0.542 -10.382 1.00 90.44 98 SER A N 1
ATOM 738 C CA . SER A 1 98 ? -3.831 -0.552 -9.481 1.00 90.44 98 SER A CA 1
ATOM 739 C C . SER A 1 98 ? -3.367 -0.311 -8.039 1.00 90.44 98 SER A C 1
ATOM 741 O O . SER A 1 98 ? -4.058 -0.758 -7.118 1.00 90.44 98 SER A O 1
ATOM 743 N N . VAL A 1 99 ? -2.230 0.360 -7.820 1.00 88.69 99 VAL A N 1
ATOM 744 C CA . VAL A 1 99 ? -1.770 0.769 -6.481 1.00 88.69 99 VAL A CA 1
ATOM 745 C C . VAL A 1 99 ? -2.754 1.763 -5.879 1.00 88.69 99 VAL A C 1
ATOM 747 O O . VAL A 1 99 ? -3.255 1.524 -4.779 1.00 88.69 99 VAL A O 1
ATOM 750 N N . ILE A 1 100 ? -3.110 2.814 -6.619 1.00 88.69 100 ILE A N 1
ATOM 751 C CA . ILE A 1 100 ? -4.071 3.829 -6.168 1.00 88.69 100 ILE A CA 1
ATOM 752 C C . ILE A 1 100 ? -5.424 3.179 -5.850 1.00 88.69 100 ILE A C 1
ATOM 754 O O . ILE A 1 100 ? -5.973 3.366 -4.763 1.00 88.69 100 ILE A O 1
ATOM 758 N N . GLY A 1 101 ? -5.936 2.336 -6.751 1.00 90.12 101 GLY A N 1
ATOM 759 C CA . GLY A 1 101 ? -7.204 1.631 -6.560 1.00 90.12 101 GLY A CA 1
ATOM 760 C C . GLY A 1 101 ? -7.216 0.720 -5.328 1.00 90.12 101 GLY A C 1
ATOM 761 O O . GLY A 1 101 ? -8.246 0.584 -4.664 1.00 90.12 101 GLY A O 1
ATOM 762 N N . SER A 1 102 ? -6.070 0.137 -4.968 1.00 91.50 102 SER A N 1
ATOM 763 C CA . SER A 1 102 ? -5.957 -0.741 -3.797 1.00 91.50 102 SER A CA 1
ATOM 764 C C . SER A 1 102 ? -6.007 -0.016 -2.443 1.00 91.50 102 SER A C 1
ATOM 766 O O . SER A 1 102 ? -6.229 -0.673 -1.427 1.00 91.50 102 SER A O 1
ATOM 768 N N . LEU A 1 103 ? -5.908 1.320 -2.410 1.00 89.25 103 LEU A N 1
ATOM 769 C CA . LEU A 1 103 ? -6.138 2.117 -1.194 1.00 89.25 103 LEU A CA 1
ATOM 770 C C . LEU A 1 103 ? -7.623 2.202 -0.818 1.00 89.25 103 LEU A C 1
ATOM 772 O O . LEU A 1 103 ? -7.965 2.261 0.362 1.00 89.25 103 LEU A O 1
ATOM 776 N N . LYS A 1 104 ? -8.525 2.160 -1.807 1.00 91.50 104 LYS A N 1
ATOM 777 C CA . LYS A 1 104 ? -9.977 2.263 -1.596 1.00 91.50 104 LYS A CA 1
ATOM 778 C C . LYS A 1 104 ? -10.526 1.284 -0.544 1.00 91.50 104 LYS A C 1
ATOM 780 O O . LYS A 1 104 ? -11.198 1.753 0.373 1.00 91.50 104 LYS A O 1
ATOM 785 N N . PRO A 1 105 ? -10.277 -0.041 -0.619 1.00 91.31 105 PRO A N 1
ATOM 786 C CA . PRO A 1 105 ? -10.778 -0.972 0.393 1.00 91.31 105 PRO A CA 1
ATOM 787 C C . PRO A 1 105 ? -10.232 -0.672 1.793 1.00 91.31 105 PRO A C 1
ATOM 789 O O . PRO A 1 105 ? -10.970 -0.800 2.764 1.00 91.31 105 PRO A O 1
ATOM 792 N N . ILE A 1 106 ? -8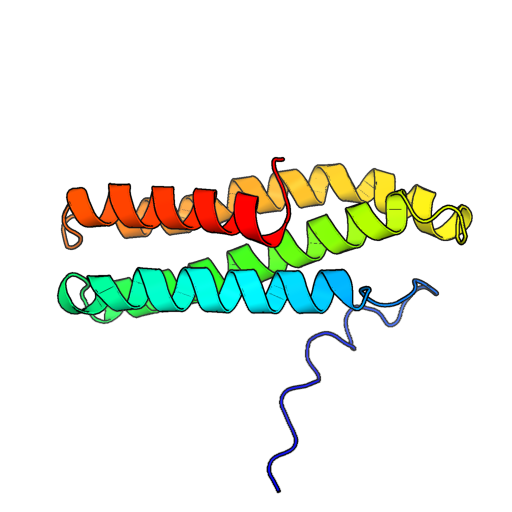.981 -0.217 1.901 1.00 91.62 106 ILE A N 1
ATOM 793 C CA . ILE A 1 106 ? -8.363 0.148 3.181 1.00 91.62 106 ILE A CA 1
ATOM 794 C C . ILE A 1 106 ? -9.103 1.338 3.794 1.00 91.62 106 ILE A C 1
ATOM 796 O O . ILE A 1 106 ? -9.529 1.282 4.944 1.00 91.62 106 ILE A O 1
ATOM 800 N N . TYR A 1 107 ? -9.346 2.384 3.004 1.00 90.50 107 TYR A N 1
ATOM 801 C CA . TYR A 1 107 ? -10.080 3.563 3.465 1.00 90.50 107 TYR A CA 1
ATOM 802 C C . TYR A 1 107 ? -11.537 3.257 3.819 1.00 90.50 107 TYR A C 1
ATOM 804 O O . TYR A 1 107 ? -12.077 3.855 4.745 1.00 90.50 107 TYR A O 1
ATOM 812 N N . MET A 1 108 ? -12.179 2.313 3.128 1.00 92.56 108 MET A N 1
ATOM 813 C CA . MET A 1 108 ? -13.522 1.863 3.500 1.00 92.56 108 MET A CA 1
ATOM 814 C C . MET A 1 108 ? -13.546 1.188 4.875 1.00 92.56 108 MET A C 1
ATOM 816 O O . MET A 1 108 ? -14.458 1.455 5.649 1.00 92.56 108 MET A O 1
ATOM 820 N N . ILE A 1 109 ? -12.556 0.345 5.191 1.00 92.38 109 ILE A N 1
ATOM 821 C CA . ILE A 1 109 ? -12.452 -0.326 6.498 1.00 92.38 109 ILE A CA 1
ATOM 822 C C . ILE A 1 109 ? -12.177 0.700 7.603 1.00 92.38 109 ILE A C 1
ATOM 824 O O . ILE A 1 109 ? -12.857 0.703 8.624 1.00 92.38 109 ILE A O 1
ATOM 828 N N . LEU A 1 110 ? -11.239 1.621 7.368 1.00 90.56 110 LEU A N 1
ATOM 829 C CA . LEU A 1 110 ? -10.868 2.654 8.339 1.00 90.56 110 LEU A CA 1
ATOM 830 C C . LEU A 1 110 ? -11.998 3.652 8.645 1.00 90.56 110 LEU A C 1
ATOM 832 O O . LEU A 1 110 ? -11.960 4.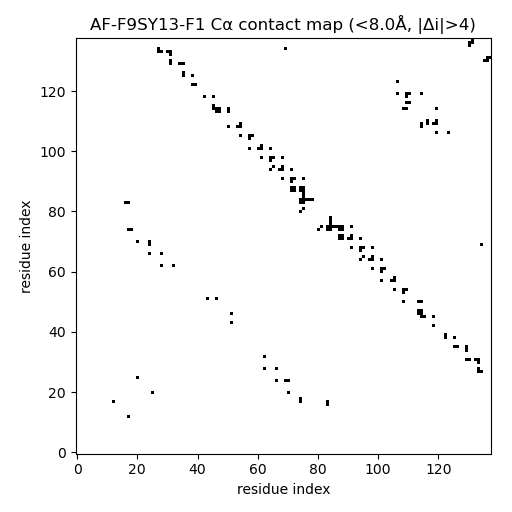297 9.684 1.00 90.56 110 LEU A O 1
ATOM 836 N N . ASN A 1 111 ? -13.001 3.781 7.772 1.00 91.75 111 ASN A N 1
ATOM 837 C CA . ASN A 1 111 ? -14.161 4.658 7.974 1.00 91.75 111 ASN A CA 1
ATOM 838 C C . ASN A 1 111 ? -15.417 3.918 8.475 1.00 91.75 111 ASN A C 1
ATOM 840 O O . ASN A 1 111 ? -16.513 4.483 8.452 1.00 91.75 111 ASN A O 1
ATOM 844 N N . ARG A 1 112 ? -15.304 2.654 8.900 1.00 92.62 112 ARG A N 1
ATOM 845 C CA . ARG A 1 112 ? -16.414 1.950 9.559 1.00 92.62 112 ARG A CA 1
ATOM 846 C C . ARG A 1 112 ? -16.721 2.604 10.906 1.00 92.62 112 ARG A C 1
ATOM 848 O O . ARG A 1 112 ? -15.824 3.087 11.585 1.00 92.62 112 ARG A O 1
ATOM 855 N N . SER A 1 113 ? -17.982 2.561 11.336 1.00 91.06 113 SER A N 1
ATOM 856 C CA . SER A 1 113 ? -18.412 3.133 12.625 1.00 91.06 113 SER A CA 1
ATOM 857 C C . SER A 1 113 ? -17.758 2.475 13.845 1.00 91.06 113 SER A C 1
ATOM 859 O O . SER A 1 113 ? -17.754 3.060 14.924 1.00 91.06 113 SER A O 1
ATOM 861 N N . SER A 1 114 ? -17.237 1.258 13.685 1.00 89.38 114 SER A N 1
ATOM 862 C CA . SER A 1 114 ? -16.473 0.518 14.690 1.00 89.38 114 SER A CA 1
ATOM 863 C C . SER A 1 114 ? -15.039 1.023 14.867 1.00 89.38 114 SER A C 1
ATOM 865 O O . SER A 1 114 ? -14.411 0.692 15.869 1.00 89.38 114 SER A O 1
ATOM 867 N N . VAL A 1 115 ? -14.523 1.826 13.931 1.00 90.00 115 VAL A N 1
ATOM 868 C CA . VAL A 1 115 ? -13.163 2.368 13.962 1.00 90.00 115 VAL A CA 1
ATOM 869 C C . VAL A 1 115 ? -13.222 3.847 14.356 1.00 90.00 115 VAL A C 1
ATOM 871 O O . VAL A 1 115 ? -13.868 4.643 13.672 1.00 90.00 115 VAL A O 1
ATOM 874 N N . PRO A 1 116 ? -12.543 4.272 15.435 1.00 90.50 116 PRO A N 1
ATOM 875 C CA . PRO A 1 116 ? -12.504 5.681 15.801 1.00 90.50 116 PRO A CA 1
ATOM 876 C C . PRO A 1 116 ? -11.857 6.547 14.709 1.00 90.50 116 PRO A C 1
ATOM 878 O O . PRO A 1 116 ? -10.790 6.224 14.187 1.00 90.50 116 PRO A O 1
ATOM 881 N N . GLN A 1 117 ? -12.444 7.713 14.421 1.00 87.94 117 GLN A N 1
ATOM 882 C CA . GLN A 1 117 ? -11.987 8.587 13.330 1.00 87.94 117 GLN A CA 1
ATOM 883 C C . GLN A 1 117 ? -10.510 9.006 13.451 1.00 87.94 117 GLN A C 1
ATOM 885 O O . GLN A 1 117 ? -9.820 9.147 12.443 1.00 87.94 117 GLN A O 1
ATOM 890 N N . PHE A 1 118 ? -9.998 9.186 14.674 1.00 88.19 118 PHE A N 1
ATOM 891 C CA . PHE A 1 118 ? -8.589 9.534 14.880 1.00 88.19 118 PHE A CA 1
ATOM 892 C C . PHE A 1 118 ? -7.640 8.407 14.436 1.00 88.19 118 PHE A C 1
ATOM 894 O O . PHE A 1 118 ? -6.564 8.699 13.916 1.00 88.19 118 PHE A O 1
ATOM 901 N N . VAL A 1 119 ? -8.048 7.140 14.592 1.00 86.81 119 VAL A N 1
ATOM 902 C CA . VAL A 1 119 ? -7.293 5.967 14.123 1.00 86.81 119 VAL A CA 1
ATOM 903 C C . VAL A 1 119 ? -7.271 5.953 12.602 1.00 86.81 119 VAL A C 1
ATOM 905 O O . VAL A 1 119 ? -6.203 5.796 12.020 1.00 86.81 119 VAL A O 1
ATOM 908 N N . SER A 1 120 ? -8.420 6.201 11.961 1.00 86.56 120 SER A N 1
ATOM 909 C CA . SER A 1 120 ? -8.519 6.312 10.500 1.00 86.56 120 SER A CA 1
ATOM 910 C C . SER A 1 120 ? -7.497 7.305 9.949 1.00 86.56 120 SER A C 1
ATOM 912 O O . SER A 1 120 ? -6.658 6.941 9.126 1.00 86.56 120 SER A O 1
ATOM 914 N N . THR A 1 121 ? -7.491 8.536 10.464 1.00 87.56 121 THR A N 1
ATOM 915 C CA . THR A 1 121 ? -6.562 9.581 10.013 1.00 87.56 121 THR A CA 1
ATOM 916 C C . THR A 1 121 ? -5.100 9.192 10.236 1.00 87.56 121 THR A C 1
ATOM 918 O O . THR A 1 121 ? -4.276 9.367 9.338 1.00 87.56 121 THR A O 1
ATOM 921 N N . GLN A 1 122 ? -4.763 8.644 11.409 1.00 88.19 122 GLN A N 1
ATOM 922 C CA . GLN A 1 122 ? -3.381 8.281 11.725 1.00 88.19 122 GLN A CA 1
ATOM 923 C C . GLN A 1 122 ? -2.885 7.110 10.876 1.00 88.19 122 GLN A C 1
ATOM 925 O O . GLN A 1 122 ? -1.811 7.219 10.293 1.00 88.19 122 GLN A O 1
ATOM 930 N N . VAL A 1 123 ? -3.663 6.034 10.728 1.00 86.50 123 VAL A N 1
ATOM 931 C CA . VAL A 1 123 ? -3.269 4.876 9.909 1.00 86.50 123 VAL A CA 1
ATOM 932 C C . VAL A 1 123 ? -3.110 5.276 8.440 1.00 86.50 123 VAL A C 1
ATOM 934 O O . VAL A 1 123 ? -2.127 4.898 7.805 1.00 86.50 123 VAL A O 1
ATOM 937 N N . GLN A 1 124 ? -4.011 6.105 7.901 1.00 86.81 124 GLN A N 1
ATOM 938 C CA . GLN A 1 124 ? -3.881 6.609 6.529 1.00 86.81 124 GLN A CA 1
ATOM 939 C C . GLN A 1 124 ? -2.601 7.426 6.325 1.00 86.81 124 GLN A C 1
ATOM 941 O O . GLN A 1 124 ? -1.913 7.242 5.319 1.00 86.81 124 GLN A O 1
ATOM 946 N N . GLN A 1 125 ? -2.271 8.315 7.267 1.00 86.44 125 GLN A N 1
ATOM 947 C CA . GLN A 1 125 ? -1.039 9.099 7.197 1.00 86.44 125 GLN A CA 1
ATOM 948 C C . GLN A 1 125 ? 0.193 8.198 7.303 1.00 86.44 125 GLN A C 1
ATOM 950 O O . GLN A 1 125 ? 1.112 8.308 6.504 1.00 86.44 125 GLN A O 1
ATOM 955 N N . GLN A 1 126 ? 0.178 7.241 8.226 1.00 83.94 126 GLN A N 1
ATOM 956 C CA . GLN A 1 126 ? 1.276 6.305 8.440 1.00 83.94 126 GLN A CA 1
ATOM 957 C C . GLN A 1 126 ? 1.571 5.434 7.216 1.00 83.94 126 GLN A C 1
ATOM 959 O O . GLN A 1 126 ? 2.734 5.152 6.938 1.00 83.94 126 GLN A O 1
ATOM 964 N N . MET A 1 127 ? 0.544 5.040 6.463 1.00 83.75 127 MET A N 1
ATOM 965 C CA . MET A 1 127 ? 0.731 4.336 5.195 1.00 83.75 127 MET A CA 1
ATOM 966 C C . MET A 1 127 ? 1.393 5.215 4.132 1.00 83.75 127 MET A C 1
ATOM 968 O O . MET A 1 127 ? 2.262 4.735 3.405 1.00 83.75 127 MET A O 1
ATOM 972 N N . LYS A 1 128 ? 0.984 6.486 4.039 1.00 84.81 128 LYS A N 1
ATOM 973 C CA . LYS A 1 128 ? 1.595 7.457 3.121 1.00 84.81 128 LYS A CA 1
ATOM 974 C C . LYS A 1 128 ? 3.053 7.715 3.491 1.00 84.81 128 LYS A C 1
ATOM 976 O O . LYS A 1 128 ? 3.915 7.640 2.623 1.00 84.81 128 LYS A O 1
ATOM 981 N N . ASP A 1 129 ? 3.328 7.927 4.775 1.00 85.25 129 ASP A N 1
ATOM 982 C CA . ASP A 1 129 ? 4.687 8.108 5.286 1.00 85.25 129 ASP A CA 1
ATOM 983 C C . ASP A 1 129 ? 5.549 6.879 4.981 1.00 85.25 129 ASP A C 1
ATOM 985 O O . ASP A 1 129 ? 6.663 7.014 4.491 1.00 85.25 129 ASP A O 1
ATOM 989 N N . GLY A 1 130 ? 5.033 5.669 5.229 1.00 82.50 130 GLY A N 1
ATOM 990 C CA . GLY A 1 130 ? 5.756 4.429 4.949 1.00 82.50 130 GLY A CA 1
ATOM 991 C C . GLY A 1 130 ? 6.119 4.283 3.471 1.00 82.50 130 GLY A C 1
ATOM 992 O O . GLY A 1 130 ? 7.229 3.857 3.157 1.00 82.50 130 GLY A O 1
ATOM 993 N N . LEU A 1 131 ? 5.214 4.671 2.565 1.00 81.94 131 LEU A N 1
ATOM 994 C CA . LEU A 1 131 ? 5.485 4.663 1.126 1.00 81.94 131 LEU A CA 1
ATOM 995 C C . LEU A 1 131 ? 6.637 5.611 0.788 1.00 81.94 131 LEU A C 1
ATOM 997 O O . LEU A 1 131 ? 7.597 5.185 0.149 1.00 81.94 131 LEU A O 1
ATOM 1001 N N . ALA A 1 132 ? 6.569 6.850 1.277 1.00 82.94 132 ALA A N 1
ATOM 1002 C CA . ALA A 1 132 ? 7.601 7.854 1.042 1.00 82.94 132 ALA A CA 1
ATOM 1003 C C . ALA A 1 132 ? 8.965 7.439 1.622 1.00 82.94 132 ALA A C 1
ATOM 1005 O O . ALA A 1 132 ? 9.990 7.590 0.963 1.00 82.94 132 ALA A O 1
ATOM 1006 N N . ILE A 1 133 ? 8.984 6.869 2.831 1.00 83.06 133 ILE A N 1
ATOM 1007 C CA . ILE A 1 133 ? 10.212 6.433 3.511 1.00 83.06 133 ILE A CA 1
ATOM 1008 C C . ILE A 1 133 ? 10.871 5.265 2.774 1.00 83.06 133 ILE A C 1
ATOM 1010 O O . ILE A 1 133 ? 12.082 5.276 2.570 1.00 83.06 133 ILE A O 1
ATOM 1014 N N . CYS A 1 134 ? 10.095 4.246 2.400 1.00 81.19 134 CYS A N 1
ATOM 1015 C CA . CYS A 1 134 ? 10.662 2.989 1.916 1.00 81.19 134 CYS A CA 1
ATOM 1016 C C . CYS A 1 134 ? 10.819 2.934 0.390 1.00 81.19 134 CYS A C 1
ATOM 1018 O O . CYS A 1 134 ? 11.670 2.189 -0.090 1.00 81.19 134 CYS A O 1
ATOM 1020 N N . TYR A 1 135 ? 10.046 3.712 -0.376 1.00 76.19 135 TYR A N 1
ATOM 1021 C CA . TYR A 1 135 ? 10.107 3.724 -1.845 1.00 76.19 135 TYR A CA 1
ATOM 1022 C C . TYR A 1 135 ? 10.388 5.103 -2.464 1.00 76.19 135 TYR A C 1
ATOM 1024 O O . TYR A 1 135 ? 10.510 5.199 -3.687 1.00 76.19 135 TYR A O 1
ATOM 1032 N N . GLY A 1 136 ? 10.525 6.152 -1.647 1.00 70.75 136 GLY A N 1
ATOM 1033 C CA . GLY A 1 136 ? 10.690 7.534 -2.099 1.00 70.75 136 GLY A CA 1
ATOM 1034 C C . GLY A 1 136 ? 9.360 8.239 -2.378 1.00 70.75 136 GLY A C 1
ATOM 1035 O O . GLY A 1 136 ? 8.295 7.620 -2.404 1.00 70.75 136 GLY A O 1
ATOM 1036 N N . GLU A 1 137 ? 9.419 9.558 -2.576 1.00 64.12 137 GLU A N 1
ATOM 1037 C CA . GLU A 1 137 ? 8.253 10.336 -3.002 1.00 64.12 137 GLU A CA 1
ATOM 1038 C C . GLU A 1 137 ? 7.829 9.901 -4.414 1.00 64.12 137 GLU A C 1
ATOM 1040 O O . GLU A 1 137 ? 8.658 9.759 -5.319 1.00 64.12 137 GLU A O 1
ATOM 1045 N N . SER A 1 138 ? 6.535 9.619 -4.572 1.00 50.56 138 SER A N 1
ATOM 1046 C CA . SER A 1 138 ? 5.899 9.313 -5.857 1.00 50.56 138 SER A CA 1
ATOM 1047 C C . SER A 1 138 ? 5.615 10.576 -6.649 1.00 50.56 138 SER A C 1
ATOM 1049 O O . SER A 1 138 ? 4.987 11.474 -6.041 1.00 50.56 138 SER A O 1
#